Protein AF-A0A7J3M948-F1 (afdb_monomer_lite)

Sequence (133 aa):
MPLEKVRELADLALKRFKLGGYVILESSPNNYHVVFDRPFRYWSKTARVMAWIAIISGNPNVQKWVCMQLIKEASTLRVSPKPTNPEGYKPTPKIVYQYGGRNLGIKAYLEARMETLKLLKELEIYEEQTTQT

pLDDT: mean 90.62, std 7.67, range [50.41, 98.12]

Structure (mmCIF, N/CA/C/O backbone):
data_AF-A0A7J3M948-F1
#
_entry.id   AF-A0A7J3M948-F1
#
loop_
_atom_site.group_PDB
_atom_site.id
_atom_site.type_symbol
_atom_site.label_atom_id
_atom_site.label_alt_id
_atom_site.label_comp_id
_atom_site.label_asym_id
_atom_site.label_entity_id
_atom_site.label_seq_id
_atom_site.pdbx_PDB_ins_code
_atom_site.Cartn_x
_atom_site.Cartn_y
_atom_site.Cartn_z
_atom_site.occupancy
_atom_site.B_iso_or_equiv
_atom_site.auth_seq_id
_atom_site.auth_comp_id
_atom_site.auth_asym_id
_atom_site.auth_atom_id
_atom_site.pdbx_PDB_model_num
ATOM 1 N N . MET A 1 1 ? -0.667 -14.178 0.952 1.00 91.75 1 MET A N 1
ATOM 2 C CA . MET A 1 1 ? -2.016 -14.138 1.569 1.00 91.75 1 MET A CA 1
ATOM 3 C C . MET A 1 1 ? -3.009 -13.972 0.430 1.00 91.75 1 MET A C 1
ATOM 5 O O . MET A 1 1 ? -2.677 -13.165 -0.425 1.00 91.75 1 MET A O 1
ATOM 9 N N . PRO A 1 2 ? -4.137 -14.704 0.375 1.00 95.62 2 PRO A N 1
ATOM 10 C CA . PRO A 1 2 ? -5.120 -14.576 -0.710 1.00 95.62 2 PRO A CA 1
ATOM 11 C C . PRO A 1 2 ? -5.708 -13.164 -0.825 1.00 95.62 2 PRO A C 1
ATOM 13 O O . PRO A 1 2 ? -5.799 -12.457 0.185 1.00 95.62 2 PRO A O 1
ATOM 16 N N . LEU A 1 3 ? -6.124 -12.764 -2.031 1.00 96.50 3 LEU A N 1
ATOM 17 C CA . LEU A 1 3 ? -6.670 -11.430 -2.306 1.00 96.50 3 LEU A CA 1
ATOM 18 C C . LEU A 1 3 ? -7.910 -11.128 -1.454 1.00 96.50 3 LEU A C 1
ATOM 20 O O . LEU A 1 3 ? -8.051 -10.019 -0.945 1.00 96.50 3 LEU A O 1
ATOM 24 N N . GLU A 1 4 ? -8.776 -12.116 -1.242 1.00 97.19 4 GLU A N 1
ATOM 25 C CA . GLU A 1 4 ? -9.987 -12.012 -0.421 1.00 97.19 4 GLU A CA 1
ATOM 26 C C . GLU A 1 4 ? -9.636 -11.562 0.995 1.00 97.19 4 GLU A C 1
ATOM 28 O O . GLU A 1 4 ? -10.229 -10.624 1.526 1.00 97.19 4 GLU A O 1
ATOM 33 N N . LYS A 1 5 ? -8.584 -12.149 1.573 1.00 97.19 5 LYS A N 1
ATOM 34 C CA . LYS A 1 5 ? -8.137 -11.790 2.917 1.00 97.19 5 LYS A CA 1
ATOM 35 C C . LYS A 1 5 ? -7.550 -10.381 2.973 1.00 97.19 5 LYS A C 1
ATOM 37 O O . LYS A 1 5 ? -7.734 -9.674 3.962 1.00 97.19 5 LYS A O 1
ATOM 42 N N . VAL A 1 6 ? -6.871 -9.947 1.911 1.00 97.38 6 VAL A N 1
ATOM 43 C CA . VAL A 1 6 ? -6.379 -8.565 1.803 1.00 97.38 6 VAL A CA 1
ATOM 44 C C . VAL A 1 6 ? -7.542 -7.577 1.712 1.00 97.38 6 VAL A C 1
ATOM 46 O O . VAL A 1 6 ? -7.497 -6.540 2.372 1.00 97.38 6 VAL A O 1
ATOM 49 N N . ARG A 1 7 ? -8.599 -7.907 0.958 1.00 98.12 7 ARG A N 1
ATOM 50 C CA . ARG A 1 7 ? -9.824 -7.095 0.870 1.00 98.12 7 ARG A CA 1
ATOM 51 C C . ARG A 1 7 ? -10.514 -6.973 2.224 1.00 98.12 7 ARG A C 1
ATOM 53 O O . ARG A 1 7 ? -10.795 -5.857 2.643 1.00 98.12 7 ARG A O 1
ATOM 60 N N . GLU A 1 8 ? -10.685 -8.078 2.951 1.00 98.06 8 GLU A N 1
ATOM 61 C CA . GLU A 1 8 ? -11.242 -8.055 4.311 1.00 98.06 8 GLU A CA 1
ATOM 62 C C . GLU A 1 8 ? -10.458 -7.111 5.234 1.00 98.06 8 GLU A C 1
ATOM 64 O O . GLU A 1 8 ? -11.040 -6.270 5.920 1.00 98.06 8 GLU A O 1
ATOM 69 N N . LEU A 1 9 ? -9.124 -7.211 5.237 1.00 97.88 9 LEU A N 1
ATOM 70 C CA . LEU A 1 9 ? -8.270 -6.343 6.052 1.00 97.88 9 LEU A CA 1
ATOM 71 C C . LEU A 1 9 ? -8.384 -4.871 5.632 1.00 97.88 9 LEU A C 1
ATOM 73 O O . LEU A 1 9 ? -8.437 -3.988 6.493 1.00 97.88 9 LEU A O 1
ATOM 77 N N . ALA A 1 10 ? -8.441 -4.603 4.327 1.00 97.69 10 ALA A N 1
ATOM 78 C CA . ALA A 1 10 ? -8.606 -3.259 3.793 1.00 97.69 10 ALA A CA 1
ATOM 79 C C . ALA A 1 10 ? -9.976 -2.663 4.156 1.00 97.69 10 ALA A C 1
ATOM 81 O O . ALA A 1 10 ? -10.037 -1.505 4.567 1.00 97.69 10 ALA A O 1
ATOM 82 N N . ASP A 1 11 ? -11.051 -3.451 4.101 1.00 98.12 11 ASP A N 1
ATOM 83 C CA . ASP A 1 11 ? -12.396 -3.037 4.509 1.00 98.12 11 ASP A CA 1
ATOM 84 C C . ASP A 1 11 ? -12.465 -2.721 6.003 1.00 98.12 11 ASP A C 1
ATOM 86 O O . ASP A 1 11 ? -13.037 -1.702 6.409 1.00 98.12 11 ASP A O 1
ATOM 90 N N . LEU A 1 12 ? -11.853 -3.563 6.837 1.00 98.12 12 LEU A N 1
ATOM 91 C CA . LEU A 1 12 ? -11.785 -3.326 8.274 1.00 98.12 12 LEU A CA 1
ATOM 92 C C . LEU A 1 12 ? -11.008 -2.040 8.590 1.00 98.12 12 LEU A C 1
ATOM 94 O O . LEU A 1 12 ? -11.484 -1.210 9.370 1.00 98.12 12 LEU A O 1
ATOM 98 N N . ALA A 1 13 ? -9.853 -1.831 7.951 1.00 97.69 13 ALA A N 1
ATOM 99 C CA . ALA A 1 13 ? -9.071 -0.607 8.104 1.00 97.69 13 ALA A CA 1
ATOM 100 C C . ALA A 1 13 ? -9.844 0.627 7.604 1.00 97.69 13 ALA A C 1
ATOM 102 O O . ALA A 1 13 ? -9.886 1.654 8.289 1.00 97.69 13 ALA A O 1
ATOM 103 N N . LEU A 1 14 ? -10.513 0.519 6.452 1.00 97.06 14 LEU A N 1
ATOM 104 C CA . LEU A 1 14 ? -11.328 1.587 5.879 1.00 97.06 14 LEU A CA 1
ATOM 105 C C . LEU A 1 14 ? -12.410 2.041 6.852 1.00 97.06 14 LEU A C 1
ATOM 107 O O . LEU A 1 14 ? -12.531 3.244 7.100 1.00 97.06 14 LEU A O 1
ATOM 111 N N . LYS A 1 15 ? -13.147 1.095 7.444 1.00 97.06 15 LYS A N 1
ATOM 112 C CA . LYS A 1 15 ? -14.189 1.384 8.438 1.00 97.06 15 LYS A CA 1
ATOM 113 C C . LYS A 1 15 ? -13.586 1.984 9.709 1.00 97.06 15 LYS A C 1
ATOM 115 O O . LYS A 1 15 ? -14.040 3.027 10.177 1.00 97.06 15 LYS A O 1
ATOM 120 N N . ARG A 1 16 ? -12.523 1.373 10.243 1.00 97.75 16 ARG A N 1
ATOM 121 C CA . ARG A 1 16 ? -11.903 1.760 11.521 1.00 97.75 16 ARG A CA 1
ATOM 122 C C . ARG A 1 16 ? -11.278 3.155 11.502 1.00 97.75 16 ARG A C 1
ATOM 124 O O . ARG A 1 16 ? -11.331 3.855 12.518 1.00 97.75 16 ARG A O 1
ATOM 131 N N . PHE A 1 17 ? -10.665 3.536 10.383 1.00 96.56 17 PHE A N 1
ATOM 132 C CA . PHE A 1 17 ? -9.889 4.773 10.249 1.00 96.56 17 PHE A CA 1
ATOM 133 C C . PHE A 1 17 ? -10.533 5.809 9.317 1.00 96.56 17 PHE A C 1
ATOM 135 O O . PHE A 1 17 ? -9.985 6.903 9.151 1.00 96.56 17 PHE A O 1
ATOM 142 N N . LYS A 1 18 ? -11.716 5.507 8.759 1.00 95.56 18 LYS A N 1
ATOM 143 C CA . LYS A 1 18 ? -12.462 6.366 7.825 1.00 95.56 18 LYS A CA 1
ATOM 144 C C . LYS A 1 18 ? -11.578 6.775 6.641 1.00 95.56 18 LYS A C 1
ATOM 146 O O . LYS A 1 18 ? -11.239 7.949 6.501 1.00 95.56 18 LYS A O 1
ATOM 151 N N . LEU A 1 19 ? -11.140 5.790 5.853 1.00 95.44 19 LEU A N 1
ATOM 152 C CA . LEU A 1 19 ? -10.108 5.962 4.813 1.00 95.44 19 LEU A CA 1
ATOM 153 C C . LEU A 1 19 ? -10.651 6.333 3.421 1.00 95.44 19 LEU A C 1
ATOM 155 O O . LEU A 1 19 ? -9.864 6.552 2.506 1.00 95.44 19 LEU A O 1
ATOM 159 N N . GLY A 1 20 ? -11.976 6.435 3.270 1.00 95.50 20 GLY A N 1
ATOM 160 C CA . GLY A 1 20 ? -12.663 6.886 2.050 1.00 95.50 20 GLY A CA 1
ATOM 161 C C . GLY A 1 20 ? -12.770 5.820 0.956 1.00 95.50 20 GLY A C 1
ATOM 162 O O . GLY A 1 20 ? -13.865 5.516 0.491 1.00 95.50 20 GLY A O 1
ATOM 163 N N . GLY A 1 21 ? -11.645 5.220 0.586 1.00 97.12 21 GLY A N 1
ATOM 164 C CA . GLY A 1 21 ? -11.543 4.186 -0.439 1.00 97.12 21 GLY A CA 1
ATOM 165 C C . GLY A 1 21 ? -10.165 3.540 -0.427 1.00 97.12 21 GLY A C 1
ATOM 166 O O . GLY A 1 21 ? -9.287 3.963 0.332 1.00 97.12 21 GLY A O 1
ATOM 167 N N . TYR A 1 22 ? -9.975 2.504 -1.237 1.00 97.62 22 TYR A N 1
ATOM 168 C CA . TYR A 1 22 ? -8.673 1.888 -1.455 1.00 97.62 22 TYR A CA 1
ATOM 169 C C . TYR A 1 22 ? -8.548 1.240 -2.834 1.00 97.62 22 TYR A C 1
ATOM 171 O O . TYR A 1 22 ? -9.528 0.801 -3.437 1.00 97.62 22 TYR A O 1
ATOM 179 N N . VAL A 1 23 ? -7.306 1.133 -3.301 1.00 97.00 23 VAL A N 1
ATOM 180 C CA . VAL A 1 23 ? -6.902 0.261 -4.411 1.00 97.00 23 VAL A CA 1
ATOM 181 C C . VAL A 1 23 ? -5.955 -0.813 -3.896 1.00 97.00 23 VAL A C 1
ATOM 183 O O . VAL A 1 23 ? -5.131 -0.560 -3.014 1.00 97.00 23 VAL A O 1
ATOM 186 N N . ILE A 1 24 ? -6.064 -2.011 -4.463 1.00 96.88 24 ILE A N 1
ATOM 187 C CA . ILE A 1 24 ? -5.138 -3.114 -4.224 1.00 96.88 24 ILE A CA 1
ATOM 188 C C . ILE A 1 24 ? -4.331 -3.333 -5.495 1.00 96.88 24 ILE A C 1
ATOM 190 O O . ILE A 1 24 ? -4.897 -3.559 -6.567 1.00 96.88 24 ILE A O 1
ATOM 194 N N . LEU A 1 25 ? -3.008 -3.290 -5.361 1.00 95.12 25 LEU A N 1
ATOM 195 C CA . LEU A 1 25 ? -2.078 -3.590 -6.436 1.00 95.12 25 LEU A CA 1
ATOM 196 C C . LEU A 1 25 ? -1.378 -4.915 -6.174 1.00 95.12 25 LEU A C 1
ATOM 198 O O . LEU A 1 25 ? -0.707 -5.067 -5.157 1.00 95.12 25 LEU A O 1
ATOM 202 N N . GLU A 1 26 ? -1.475 -5.852 -7.103 1.00 93.94 26 GLU A N 1
ATOM 203 C CA . GLU A 1 26 ? -0.693 -7.080 -7.063 1.00 93.94 26 GLU A CA 1
ATOM 204 C C . GLU A 1 26 ? 0.705 -6.819 -7.618 1.00 93.94 26 GLU A C 1
ATOM 206 O O . GLU A 1 26 ? 0.866 -6.400 -8.765 1.00 93.94 26 GLU A O 1
ATOM 211 N N . SER A 1 27 ? 1.727 -7.044 -6.790 1.00 89.06 27 SER A N 1
ATOM 212 C CA . SER A 1 27 ? 3.129 -6.888 -7.179 1.00 89.06 27 SER A CA 1
ATOM 213 C C . SER A 1 27 ? 3.767 -8.212 -7.598 1.00 89.06 27 SER A C 1
ATOM 215 O O . SER A 1 27 ? 4.634 -8.235 -8.460 1.00 89.06 27 SER A O 1
ATOM 217 N N . SER A 1 28 ? 3.365 -9.330 -7.025 1.00 87.38 28 SER A N 1
ATOM 218 C CA . SER A 1 28 ? 3.717 -10.674 -7.492 1.00 87.38 28 SER A CA 1
ATOM 219 C C . SER A 1 28 ? 2.645 -11.636 -6.990 1.00 87.38 28 SER A C 1
ATOM 221 O O . SER A 1 28 ? 1.880 -11.223 -6.115 1.00 87.38 28 SER A O 1
ATOM 223 N N . PRO A 1 29 ? 2.582 -12.894 -7.466 1.00 89.38 29 PRO A N 1
ATOM 224 C CA . PRO A 1 29 ? 1.561 -13.830 -7.005 1.00 89.38 29 PRO A CA 1
ATOM 225 C C . PRO A 1 29 ? 1.452 -13.827 -5.475 1.00 89.38 29 PRO A C 1
ATOM 227 O O . PRO A 1 29 ? 2.460 -13.980 -4.778 1.00 89.38 29 PRO A O 1
ATOM 230 N N . ASN A 1 30 ? 0.249 -13.575 -4.954 1.00 89.88 30 ASN A N 1
ATOM 231 C CA . ASN A 1 30 ? -0.060 -13.498 -3.519 1.00 89.88 30 ASN A CA 1
ATOM 232 C C . ASN A 1 30 ? 0.637 -12.374 -2.714 1.00 89.88 30 ASN A C 1
ATOM 234 O O . ASN A 1 30 ? 0.727 -12.469 -1.481 1.00 89.88 30 ASN A O 1
ATOM 238 N N . ASN A 1 31 ? 1.138 -11.329 -3.382 1.00 90.62 31 ASN A N 1
ATOM 239 C CA . ASN A 1 31 ? 1.783 -10.164 -2.772 1.00 90.62 31 ASN A CA 1
ATOM 240 C C . ASN A 1 31 ? 1.107 -8.874 -3.234 1.00 90.62 31 ASN A C 1
ATOM 242 O O . ASN A 1 31 ? 1.135 -8.530 -4.417 1.00 90.62 31 ASN A O 1
ATOM 246 N N . TYR A 1 32 ? 0.569 -8.123 -2.277 1.00 93.56 32 TYR A N 1
ATOM 247 C CA . TYR A 1 32 ? -0.291 -6.982 -2.557 1.00 93.56 32 TYR A CA 1
ATOM 248 C C . TYR A 1 32 ? 0.193 -5.719 -1.849 1.00 93.56 32 TYR A C 1
ATOM 250 O O . TYR A 1 32 ? 0.670 -5.767 -0.716 1.00 93.56 32 TYR A O 1
ATOM 258 N N . HIS A 1 33 ? 0.027 -4.584 -2.515 1.00 92.81 33 HIS A N 1
ATOM 259 C CA . HIS A 1 33 ? 0.073 -3.260 -1.914 1.00 92.81 33 HIS A CA 1
ATOM 260 C C . HIS A 1 33 ? -1.347 -2.725 -1.794 1.00 92.81 33 HIS A C 1
ATOM 262 O O . HIS A 1 33 ? -2.160 -2.929 -2.693 1.00 92.81 33 HIS A O 1
ATOM 268 N N . VAL A 1 34 ? -1.632 -2.010 -0.711 1.00 94.62 34 VAL A N 1
ATOM 269 C CA . VAL A 1 34 ? -2.912 -1.325 -0.526 1.00 94.62 34 VAL A CA 1
ATOM 270 C C . VAL A 1 34 ? -2.634 0.162 -0.396 1.00 94.62 34 VAL A C 1
ATOM 272 O O . VAL A 1 34 ? -1.806 0.567 0.420 1.00 94.62 34 VAL A O 1
ATOM 275 N N . VAL A 1 35 ? -3.320 0.965 -1.203 1.00 94.75 35 VAL A N 1
ATOM 276 C CA . VAL A 1 35 ? -3.256 2.428 -1.142 1.00 94.75 35 VAL A CA 1
ATOM 277 C C . VAL A 1 35 ? -4.640 2.937 -0.791 1.00 94.75 35 VAL A C 1
ATOM 279 O O . VAL A 1 35 ? -5.604 2.628 -1.487 1.00 94.75 35 VAL A O 1
ATOM 282 N N . PHE A 1 36 ? -4.736 3.694 0.296 1.00 96.12 36 PHE A N 1
ATOM 283 C CA . PHE A 1 36 ? -5.986 4.275 0.774 1.00 96.12 36 PHE A CA 1
ATOM 284 C C . PHE A 1 36 ? -6.167 5.704 0.257 1.00 96.12 36 PHE A C 1
ATOM 286 O O . PHE A 1 36 ? -5.193 6.439 0.108 1.00 96.12 36 PHE A O 1
ATOM 293 N N . ASP A 1 37 ? -7.416 6.111 0.016 1.00 96.12 37 ASP A N 1
ATOM 294 C CA . ASP A 1 37 ? -7.713 7.425 -0.565 1.00 96.12 37 ASP A CA 1
ATOM 295 C C . ASP A 1 37 ? -7.442 8.561 0.415 1.00 96.12 37 ASP A C 1
ATOM 297 O O . ASP A 1 37 ? -7.004 9.632 0.020 1.00 96.12 37 ASP A O 1
ATOM 301 N N . ARG A 1 38 ? -7.652 8.352 1.716 1.00 95.12 38 ARG A N 1
ATOM 302 C CA . ARG A 1 38 ? -7.405 9.400 2.706 1.00 95.12 38 ARG A CA 1
ATOM 303 C C . ARG A 1 38 ? -5.902 9.669 2.883 1.00 95.12 38 ARG A C 1
ATOM 305 O O . ARG A 1 38 ? -5.214 8.820 3.452 1.00 95.12 38 ARG A O 1
ATOM 312 N N . PRO A 1 39 ? -5.400 10.869 2.532 1.00 91.56 39 PRO A N 1
ATOM 313 C CA . PRO A 1 39 ? -4.025 11.234 2.820 1.00 91.56 39 PRO A CA 1
ATOM 314 C C . PRO A 1 39 ? -3.851 11.508 4.317 1.00 91.56 39 PRO A C 1
ATOM 316 O O . PRO A 1 39 ? -4.755 12.001 5.005 1.00 91.56 39 PRO A O 1
ATOM 319 N N . PHE A 1 40 ? -2.654 11.229 4.824 1.00 91.69 40 PHE A N 1
ATOM 320 C CA . PHE A 1 40 ? -2.279 11.548 6.194 1.00 91.69 40 PHE A CA 1
ATOM 321 C C . PHE A 1 40 ? -1.238 12.656 6.221 1.00 91.69 40 PHE A C 1
ATOM 323 O O . PHE A 1 40 ? -0.179 12.540 5.620 1.00 91.69 40 PHE A O 1
ATOM 330 N N . ARG A 1 41 ? -1.521 13.707 6.996 1.00 90.12 41 ARG A N 1
ATOM 331 C CA . ARG A 1 41 ? -0.576 14.808 7.236 1.00 90.12 41 ARG A CA 1
ATOM 332 C C . ARG A 1 41 ? 0.685 14.365 7.987 1.00 90.12 41 ARG A C 1
ATOM 334 O O . ARG A 1 41 ? 1.727 14.980 7.831 1.00 90.12 41 ARG A O 1
ATOM 341 N N . TYR A 1 42 ? 0.572 13.342 8.832 1.00 93.06 42 TYR A N 1
ATOM 342 C CA . TYR A 1 42 ? 1.650 12.900 9.713 1.00 93.06 42 TYR A CA 1
ATOM 343 C C . TYR A 1 42 ? 1.928 11.417 9.515 1.00 93.06 42 TYR A C 1
ATOM 345 O O . TYR A 1 42 ? 0.995 10.608 9.558 1.00 93.06 42 TYR A O 1
ATOM 353 N N . TRP A 1 43 ? 3.212 11.069 9.404 1.00 93.19 43 TRP A N 1
ATOM 354 C CA . TRP A 1 43 ? 3.679 9.687 9.302 1.00 93.19 43 TRP A CA 1
ATOM 355 C C . TRP A 1 43 ? 3.146 8.799 10.431 1.00 93.19 43 TRP A C 1
ATOM 357 O O . TRP A 1 43 ? 2.704 7.681 10.187 1.00 93.19 43 TRP A O 1
ATOM 367 N N . SER A 1 44 ? 3.067 9.325 11.656 1.00 94.56 44 SER A N 1
ATOM 368 C CA . SER A 1 44 ? 2.546 8.601 12.823 1.00 94.56 44 SER A CA 1
ATOM 369 C C . SER A 1 44 ? 1.126 8.050 12.632 1.00 94.56 44 SER A C 1
ATOM 371 O O . SER A 1 44 ? 0.785 7.005 13.191 1.00 94.56 44 SER A O 1
ATOM 373 N N . LYS A 1 45 ? 0.284 8.704 11.817 1.00 94.81 45 LYS A N 1
ATOM 374 C CA . LYS A 1 45 ? -1.048 8.183 11.473 1.00 94.81 45 LYS A CA 1
ATOM 375 C C . LYS A 1 45 ? -0.957 7.024 10.484 1.00 94.81 45 LYS A C 1
ATOM 377 O O . LYS A 1 45 ? -1.631 6.020 10.697 1.00 94.81 45 LYS A O 1
ATOM 382 N N . THR A 1 46 ? -0.101 7.128 9.470 1.00 94.25 46 THR A N 1
ATOM 383 C CA . THR A 1 46 ? 0.187 6.030 8.536 1.00 94.25 46 THR A CA 1
ATOM 384 C C . THR A 1 46 ? 0.743 4.819 9.281 1.00 94.25 46 THR A C 1
ATOM 386 O O . THR A 1 46 ? 0.188 3.727 9.181 1.00 94.25 46 THR A O 1
ATOM 389 N N . ALA A 1 47 ? 1.754 5.033 10.127 1.00 95.12 47 ALA A N 1
ATOM 390 C CA . ALA A 1 47 ? 2.343 4.029 11.005 1.00 95.12 47 ALA A CA 1
ATOM 391 C C . ALA A 1 47 ? 1.290 3.309 11.858 1.00 95.12 47 ALA A C 1
ATOM 393 O O . ALA A 1 47 ? 1.277 2.082 11.916 1.00 95.12 47 ALA A O 1
ATOM 394 N N . ARG A 1 48 ? 0.355 4.055 12.463 1.00 96.62 48 ARG A N 1
ATOM 395 C CA . ARG A 1 48 ? -0.737 3.481 13.262 1.00 96.62 48 ARG A CA 1
ATOM 396 C C . ARG A 1 48 ? -1.642 2.559 12.445 1.00 96.62 48 ARG A C 1
ATOM 398 O O . ARG A 1 48 ? -2.006 1.496 12.938 1.00 96.62 48 ARG A O 1
ATOM 405 N N . VAL A 1 49 ? -2.008 2.950 11.224 1.00 96.50 49 VAL A N 1
ATOM 406 C CA . VAL A 1 49 ? -2.837 2.113 10.341 1.00 96.50 49 VAL A CA 1
ATOM 407 C C . VAL A 1 49 ? -2.081 0.845 9.945 1.00 96.50 49 VAL A C 1
ATOM 409 O O . VAL A 1 49 ? -2.623 -0.249 10.078 1.00 96.50 49 VAL A O 1
ATOM 412 N N . MET A 1 50 ? -0.821 0.975 9.523 1.00 95.50 50 MET A N 1
ATOM 413 C CA . MET A 1 50 ? 0.013 -0.165 9.128 1.00 95.50 50 MET A CA 1
ATOM 414 C C . MET A 1 50 ? 0.230 -1.145 10.285 1.00 95.50 50 MET A C 1
ATOM 416 O O . MET A 1 50 ? 0.037 -2.345 10.112 1.00 95.50 5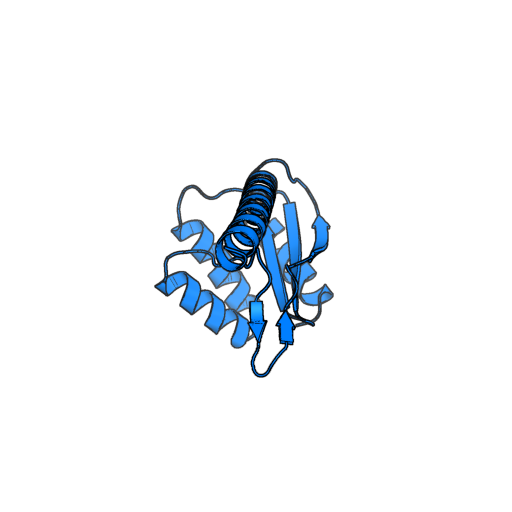0 MET A O 1
ATOM 420 N N . ALA A 1 51 ? 0.574 -0.642 11.474 1.00 96.00 51 ALA A N 1
ATOM 421 C CA . ALA A 1 51 ? 0.761 -1.460 12.669 1.00 96.00 51 ALA A CA 1
ATOM 422 C C . ALA A 1 51 ? -0.533 -2.185 13.061 1.00 96.00 51 ALA A C 1
ATOM 424 O O . ALA A 1 51 ? -0.511 -3.380 13.347 1.00 96.00 51 ALA A O 1
ATOM 425 N N . TRP A 1 52 ? -1.674 -1.492 13.006 1.00 97.81 52 TRP A N 1
ATOM 426 C CA . TRP A 1 52 ? -2.974 -2.100 13.277 1.00 97.81 52 TRP A CA 1
ATOM 427 C C . TRP A 1 52 ? -3.297 -3.230 12.287 1.00 97.81 52 TRP A C 1
ATOM 429 O O 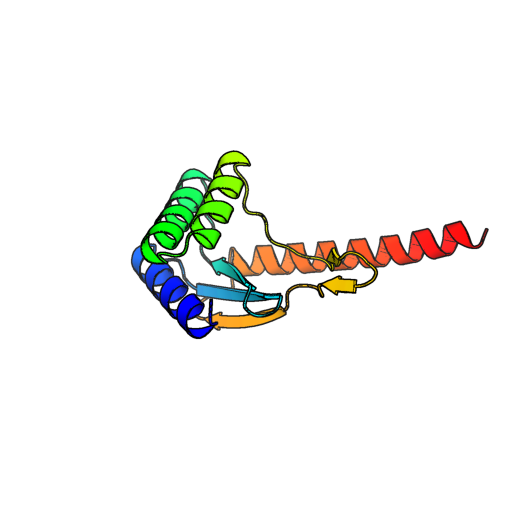. TRP A 1 52 ? -3.677 -4.320 12.713 1.00 97.81 52 TRP A O 1
ATOM 439 N N . ILE A 1 53 ? -3.075 -3.016 10.984 1.00 96.12 53 ILE A N 1
ATOM 440 C CA . ILE A 1 53 ? -3.251 -4.058 9.958 1.00 96.12 53 ILE A CA 1
ATOM 441 C C . ILE A 1 53 ? -2.304 -5.235 10.219 1.00 96.12 53 ILE A C 1
ATOM 443 O O . ILE A 1 53 ? -2.734 -6.384 10.152 1.00 96.12 53 ILE A O 1
ATOM 447 N N . ALA A 1 54 ? -1.037 -4.976 10.546 1.00 95.94 54 ALA A N 1
ATOM 448 C CA . ALA A 1 54 ? -0.052 -6.022 10.810 1.00 95.94 54 ALA A CA 1
ATOM 449 C C . ALA A 1 54 ? -0.445 -6.919 11.992 1.00 95.94 54 ALA A C 1
ATOM 451 O O . ALA A 1 54 ? -0.348 -8.142 11.878 1.00 95.94 54 ALA A O 1
ATOM 452 N N . ILE A 1 55 ? -0.945 -6.329 13.081 1.00 96.38 55 ILE A N 1
ATOM 453 C CA . ILE A 1 55 ? -1.438 -7.067 14.252 1.00 96.38 55 ILE A CA 1
ATOM 454 C C . ILE A 1 55 ? -2.632 -7.944 13.861 1.00 96.38 55 ILE A C 1
ATOM 456 O O . ILE A 1 55 ? -2.591 -9.157 14.048 1.00 96.38 55 ILE A O 1
ATOM 460 N N . ILE A 1 56 ? -3.667 -7.351 13.259 1.00 97.12 56 ILE A N 1
ATOM 461 C CA . ILE A 1 56 ? -4.911 -8.063 12.920 1.00 97.12 56 ILE A CA 1
ATOM 462 C C . ILE A 1 56 ? -4.699 -9.116 11.826 1.00 97.12 56 ILE A C 1
ATOM 464 O O . ILE A 1 56 ? -5.395 -10.127 11.794 1.00 97.12 56 ILE A O 1
ATOM 468 N N . SER A 1 57 ? -3.720 -8.920 10.940 1.00 96.06 57 SER A N 1
ATOM 469 C CA . SER A 1 57 ? -3.406 -9.889 9.888 1.00 96.06 57 SER A CA 1
ATOM 470 C C . SER A 1 57 ? -2.914 -11.236 10.424 1.00 96.06 57 SER A C 1
ATOM 472 O O . SER A 1 57 ? -2.961 -12.219 9.685 1.00 96.06 57 SER A O 1
ATOM 474 N N . GLY A 1 58 ? -2.376 -11.270 11.653 1.00 95.50 58 GLY A N 1
ATOM 475 C CA . GLY A 1 58 ? -1.721 -12.448 12.229 1.00 95.50 58 GLY A CA 1
ATOM 476 C C . GLY A 1 58 ? -0.546 -12.980 11.397 1.00 95.50 58 GLY A C 1
ATOM 477 O O . GLY A 1 58 ? -0.094 -14.098 11.621 1.00 95.50 58 GLY A O 1
ATOM 478 N N . ASN A 1 59 ? -0.064 -12.220 10.407 1.00 94.06 59 ASN A N 1
ATOM 479 C CA . ASN A 1 59 ? 0.906 -12.693 9.432 1.00 94.06 59 ASN A CA 1
ATOM 480 C C . ASN A 1 59 ? 2.301 -12.116 9.738 1.00 94.06 59 ASN A C 1
ATOM 482 O O . ASN A 1 59 ? 2.505 -10.906 9.579 1.00 94.06 59 ASN A O 1
ATOM 486 N N . PRO A 1 60 ? 3.291 -12.953 10.099 1.00 94.88 60 PRO A N 1
ATOM 487 C CA . PRO A 1 60 ? 4.623 -12.478 10.476 1.00 94.88 60 PRO A CA 1
ATOM 488 C C . PRO A 1 60 ? 5.354 -11.769 9.327 1.00 94.88 60 PRO A C 1
ATOM 490 O O . PRO A 1 60 ? 6.143 -10.855 9.565 1.00 94.88 60 PRO A O 1
ATOM 493 N N . ASN A 1 61 ? 5.061 -12.109 8.067 1.00 92.00 61 ASN A N 1
ATOM 494 C CA . ASN A 1 61 ? 5.643 -11.403 6.926 1.00 92.00 61 ASN A CA 1
ATOM 495 C C . ASN A 1 61 ? 5.097 -9.977 6.811 1.00 92.00 61 ASN A C 1
ATOM 497 O O . ASN A 1 61 ? 5.863 -9.057 6.533 1.00 92.00 61 ASN A O 1
ATOM 501 N N . VAL A 1 62 ? 3.799 -9.769 7.062 1.00 92.88 62 VAL A N 1
ATOM 502 C CA . VAL A 1 62 ? 3.208 -8.419 7.078 1.00 92.88 62 VAL A CA 1
ATOM 503 C C . VAL A 1 62 ? 3.835 -7.592 8.198 1.00 92.88 62 VAL A C 1
ATOM 505 O O . VAL A 1 62 ? 4.244 -6.459 7.958 1.00 92.88 62 VAL A O 1
ATOM 508 N N . GLN A 1 63 ? 3.995 -8.175 9.390 1.00 95.25 63 GLN A N 1
ATOM 509 C CA . GLN A 1 63 ? 4.658 -7.518 10.521 1.00 95.25 63 GLN A CA 1
ATOM 510 C C . GLN A 1 63 ? 6.094 -7.111 10.178 1.00 95.25 63 GLN A C 1
ATOM 512 O O . GLN A 1 63 ? 6.453 -5.949 10.353 1.00 95.25 63 GLN A O 1
ATOM 517 N N . LYS A 1 64 ? 6.887 -8.020 9.597 1.00 94.81 64 LYS A N 1
ATOM 518 C CA . LYS A 1 64 ? 8.257 -7.733 9.146 1.00 94.81 64 LYS A CA 1
ATOM 519 C C . LYS A 1 64 ? 8.313 -6.550 8.175 1.00 94.81 64 LYS A C 1
ATOM 521 O O . LYS A 1 64 ? 9.151 -5.662 8.336 1.00 94.81 64 LYS A O 1
ATOM 526 N N . TRP A 1 65 ? 7.428 -6.523 7.176 1.00 91.62 65 TRP A N 1
ATOM 527 C CA . TRP A 1 65 ? 7.372 -5.430 6.200 1.00 91.62 65 TRP A CA 1
ATOM 528 C C . TRP A 1 65 ? 6.976 -4.100 6.838 1.00 91.62 65 TRP A C 1
ATOM 530 O O . TRP A 1 65 ? 7.601 -3.082 6.541 1.00 91.62 65 TRP A O 1
ATOM 540 N N . VAL A 1 66 ? 5.993 -4.107 7.741 1.00 93.31 66 VAL A N 1
ATOM 541 C CA . VAL A 1 66 ? 5.592 -2.902 8.473 1.00 93.31 66 VAL A CA 1
ATOM 542 C C . VAL A 1 66 ? 6.731 -2.397 9.352 1.00 93.31 66 VAL A C 1
ATOM 544 O O . VAL A 1 66 ? 7.051 -1.218 9.271 1.00 93.31 66 VAL A O 1
ATOM 547 N N . CYS A 1 67 ? 7.418 -3.259 10.106 1.00 94.94 67 CYS A N 1
ATOM 548 C CA . CYS A 1 67 ? 8.586 -2.860 10.896 1.00 94.94 67 CYS A CA 1
ATOM 549 C C . CYS A 1 67 ? 9.663 -2.198 10.031 1.00 94.94 67 CYS A C 1
ATOM 551 O O . CYS A 1 67 ? 10.179 -1.145 10.393 1.00 94.94 67 CYS A O 1
ATOM 553 N N . MET A 1 68 ? 9.963 -2.761 8.857 1.00 95.31 68 MET A N 1
ATOM 554 C CA . MET A 1 68 ? 10.925 -2.153 7.938 1.00 95.31 68 MET A CA 1
ATOM 555 C C . MET A 1 68 ? 10.468 -0.763 7.462 1.00 95.31 68 MET A C 1
ATOM 557 O O . MET A 1 68 ? 11.286 0.148 7.381 1.00 95.31 68 MET A O 1
ATOM 561 N N . GLN A 1 69 ? 9.183 -0.579 7.153 1.00 94.50 69 GLN A N 1
ATOM 562 C CA . GLN A 1 69 ? 8.650 0.730 6.757 1.00 94.50 69 GLN A CA 1
ATOM 563 C C . GLN A 1 69 ? 8.672 1.738 7.909 1.00 94.50 69 GLN A C 1
ATOM 565 O O . GLN A 1 69 ? 8.955 2.907 7.676 1.00 94.50 69 GLN A O 1
ATOM 570 N N . LEU A 1 70 ? 8.4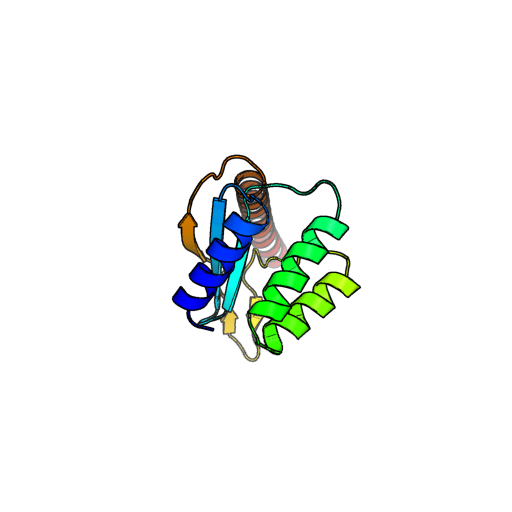34 1.291 9.146 1.00 93.94 70 LEU A N 1
ATOM 571 C CA . LEU A 1 70 ? 8.555 2.125 10.342 1.00 93.94 70 LEU A CA 1
ATOM 572 C C . LEU A 1 70 ? 9.999 2.575 10.576 1.00 93.94 70 LEU A C 1
ATOM 574 O O . LEU A 1 70 ? 10.210 3.758 10.800 1.00 93.94 70 LEU A O 1
ATOM 578 N N . ILE A 1 71 ? 10.975 1.669 10.452 1.00 94.00 71 ILE A N 1
ATOM 579 C CA . ILE A 1 71 ? 12.410 1.991 10.559 1.00 94.00 71 ILE A CA 1
ATOM 580 C C . ILE A 1 71 ? 12.826 3.011 9.495 1.00 94.00 71 ILE A C 1
ATOM 582 O O . ILE A 1 71 ? 13.617 3.904 9.766 1.00 94.00 71 ILE A O 1
ATOM 586 N N . LYS A 1 72 ? 12.298 2.874 8.275 1.00 92.75 72 LYS A N 1
ATOM 587 C CA . LYS A 1 72 ? 12.584 3.790 7.163 1.00 92.75 72 LYS A CA 1
ATOM 588 C C . LYS A 1 72 ? 11.778 5.087 7.208 1.00 92.75 72 LYS A C 1
ATOM 590 O O . LYS A 1 72 ? 11.977 5.929 6.342 1.00 92.75 72 LYS A O 1
ATOM 595 N N . GLU A 1 73 ? 10.829 5.193 8.135 1.00 93.38 73 GLU A N 1
ATOM 596 C CA . GLU A 1 73 ? 9.854 6.283 8.227 1.00 93.38 73 GLU A CA 1
ATOM 597 C C . GLU A 1 73 ? 9.147 6.611 6.898 1.00 93.38 73 GLU A C 1
ATOM 599 O O . GLU A 1 73 ? 8.754 7.747 6.634 1.00 93.38 73 GLU A O 1
ATOM 604 N N . ALA A 1 74 ? 8.974 5.598 6.044 1.00 89.75 74 ALA A N 1
ATOM 605 C CA . ALA A 1 74 ? 8.464 5.772 4.694 1.00 89.75 74 ALA A CA 1
ATOM 606 C C . ALA A 1 74 ? 7.686 4.546 4.206 1.00 89.75 74 ALA A C 1
ATOM 608 O O . ALA A 1 74 ? 8.071 3.390 4.420 1.00 89.75 74 ALA A O 1
ATOM 609 N N . SER A 1 75 ? 6.595 4.798 3.479 1.00 87.56 75 SER A N 1
ATOM 610 C CA . SER A 1 75 ? 5.875 3.757 2.749 1.00 87.56 75 SER A CA 1
ATOM 611 C C . SER A 1 75 ? 6.645 3.386 1.486 1.00 87.56 75 SER A C 1
ATOM 613 O O . SER A 1 75 ? 6.955 4.234 0.655 1.00 87.56 75 SER A O 1
ATOM 615 N N . THR A 1 76 ? 6.920 2.097 1.312 1.00 82.81 76 THR A N 1
ATOM 616 C CA . THR A 1 76 ? 7.602 1.571 0.126 1.00 82.81 76 THR A CA 1
ATOM 617 C C . THR A 1 76 ? 6.592 0.908 -0.805 1.00 82.81 76 THR A C 1
ATOM 619 O O . THR A 1 76 ? 6.151 -0.220 -0.581 1.00 82.81 76 THR A O 1
ATOM 622 N N . LEU A 1 77 ? 6.205 1.626 -1.859 1.00 83.75 77 LEU A N 1
ATOM 623 C CA . LEU A 1 77 ? 5.358 1.106 -2.930 1.00 83.75 77 LEU A CA 1
ATOM 624 C C . LEU A 1 77 ? 6.217 0.854 -4.160 1.00 83.75 77 LEU A C 1
ATOM 626 O O . LEU A 1 77 ? 6.961 1.727 -4.600 1.00 83.75 77 LEU A O 1
ATOM 630 N N . ARG A 1 78 ? 6.120 -0.350 -4.725 1.00 84.19 78 ARG A N 1
ATOM 631 C CA . ARG A 1 78 ? 6.812 -0.650 -5.974 1.00 84.19 78 ARG A CA 1
ATOM 632 C C . ARG A 1 78 ? 6.048 -0.023 -7.136 1.00 84.19 78 ARG A C 1
ATOM 634 O O . ARG A 1 78 ? 4.835 -0.185 -7.241 1.00 84.19 78 ARG A O 1
ATOM 641 N N . VAL A 1 79 ? 6.766 0.679 -8.002 1.00 82.44 79 VAL A N 1
ATOM 642 C CA . VAL A 1 79 ? 6.190 1.397 -9.151 1.00 82.44 79 VAL A CA 1
ATOM 643 C C . VAL A 1 79 ? 6.704 0.889 -10.492 1.00 82.44 79 VAL A C 1
ATOM 645 O O . VAL A 1 79 ? 6.035 1.106 -11.491 1.00 82.44 79 VAL A O 1
ATOM 648 N N . SER A 1 80 ? 7.824 0.167 -10.511 1.00 79.88 80 SER A N 1
ATOM 649 C CA . SER A 1 80 ? 8.508 -0.301 -11.718 1.00 79.88 80 SER A CA 1
ATOM 650 C C . SER A 1 80 ? 8.755 -1.818 -11.698 1.00 79.88 80 SER A C 1
ATOM 652 O O . SER A 1 80 ? 8.574 -2.478 -10.652 1.00 79.88 80 SER A O 1
ATOM 654 N N . PRO A 1 81 ? 9.160 -2.406 -12.840 1.00 82.31 81 PRO A N 1
ATOM 655 C CA . PRO A 1 81 ? 9.659 -3.769 -12.870 1.00 82.31 81 PRO A CA 1
ATOM 656 C C . PRO A 1 81 ? 10.841 -3.928 -11.913 1.00 82.31 81 PRO A C 1
ATOM 658 O O . PRO A 1 81 ? 11.588 -2.989 -11.651 1.00 82.31 81 PRO A O 1
ATOM 661 N N . LYS A 1 82 ? 10.994 -5.124 -11.347 1.00 83.25 82 LYS A N 1
ATOM 662 C CA . LYS A 1 82 ? 12.130 -5.442 -10.479 1.00 83.25 82 LYS A CA 1
ATOM 663 C C . LYS A 1 82 ? 12.896 -6.621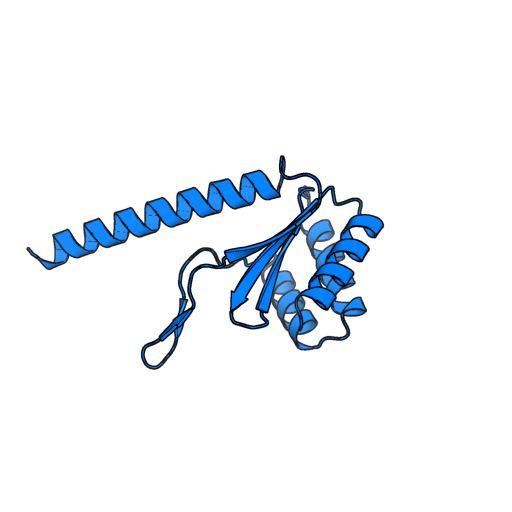 -11.077 1.00 83.25 82 LYS A C 1
ATOM 665 O O . LYS A 1 82 ? 12.274 -7.681 -11.203 1.00 83.25 82 LYS A O 1
ATOM 670 N N . PRO A 1 83 ? 14.199 -6.473 -11.369 1.00 82.94 83 PRO A N 1
ATOM 671 C CA . PRO A 1 83 ? 15.051 -7.596 -11.733 1.00 82.94 83 PRO A CA 1
ATOM 672 C C . PRO A 1 83 ? 15.034 -8.665 -10.637 1.00 82.94 83 PRO A C 1
ATOM 674 O O . PRO A 1 83 ? 15.032 -8.363 -9.436 1.00 82.94 83 PRO A O 1
ATOM 677 N N . THR A 1 84 ? 14.996 -9.924 -11.043 1.00 81.62 84 THR A N 1
ATOM 678 C CA . THR A 1 84 ? 15.109 -11.083 -10.162 1.00 81.62 84 THR A CA 1
ATOM 679 C C . THR A 1 84 ? 16.185 -12.013 -10.684 1.00 81.62 84 THR A C 1
ATOM 681 O O . THR A 1 84 ? 16.155 -12.382 -11.852 1.00 81.62 84 THR A O 1
ATOM 684 N N . ASN A 1 85 ? 17.088 -12.437 -9.807 1.00 78.44 85 ASN A N 1
ATOM 685 C CA . ASN A 1 85 ? 18.129 -13.397 -10.163 1.00 78.44 85 ASN A CA 1
ATOM 686 C C . ASN A 1 85 ? 17.505 -14.794 -10.390 1.00 78.44 85 ASN A C 1
ATOM 688 O O . ASN A 1 85 ? 16.616 -15.165 -9.615 1.00 78.44 85 ASN A O 1
ATOM 692 N N . PRO A 1 86 ? 17.962 -15.583 -11.384 1.00 73.31 86 PRO A N 1
ATOM 693 C CA . PRO A 1 86 ? 19.088 -15.300 -12.279 1.00 73.31 86 PRO A CA 1
ATOM 694 C C . PRO A 1 86 ? 18.751 -14.379 -13.470 1.00 73.31 86 PRO A C 1
ATOM 696 O O . PRO A 1 86 ? 19.539 -13.481 -13.723 1.00 73.31 86 PRO A O 1
ATOM 699 N N . GLU A 1 87 ? 17.597 -14.504 -14.138 1.00 66.19 87 GLU A N 1
ATOM 700 C CA . GLU A 1 87 ? 17.275 -13.717 -15.359 1.00 66.19 87 GLU A CA 1
ATOM 701 C C . GLU A 1 87 ? 15.764 -13.431 -15.508 1.00 66.19 87 GLU A C 1
ATOM 703 O O . GLU A 1 87 ? 15.173 -13.528 -16.579 1.00 66.19 87 GLU A O 1
ATOM 708 N N . GLY A 1 88 ? 15.081 -13.138 -14.401 1.00 75.19 88 GLY A N 1
ATOM 709 C CA . GLY A 1 88 ? 13.645 -12.847 -14.408 1.00 75.19 88 GLY A CA 1
ATOM 710 C C . GLY A 1 88 ? 13.332 -11.378 -14.142 1.00 75.19 88 GLY A C 1
ATOM 711 O O . GLY A 1 88 ? 14.130 -10.652 -13.552 1.00 75.19 88 GLY A O 1
ATOM 712 N N . TYR A 1 89 ? 12.111 -10.959 -14.467 1.00 81.12 89 TYR A N 1
ATOM 713 C CA . TYR A 1 89 ? 11.570 -9.674 -14.032 1.00 81.12 89 TYR A CA 1
ATOM 714 C C . TYR A 1 89 ? 10.242 -9.872 -13.316 1.00 81.12 89 TYR A C 1
ATOM 716 O O . TYR A 1 89 ? 9.337 -10.556 -13.794 1.00 81.12 89 TYR A O 1
ATOM 724 N N . LYS A 1 90 ? 10.082 -9.206 -12.171 1.00 82.31 90 LYS A N 1
ATOM 725 C CA . LYS A 1 90 ? 8.762 -9.010 -11.571 1.00 82.31 90 LYS A CA 1
ATOM 726 C C . LYS A 1 90 ? 8.099 -7.825 -12.261 1.00 82.31 90 LYS A C 1
ATOM 728 O O . LYS A 1 90 ? 8.628 -6.718 -12.123 1.00 82.31 90 LYS A O 1
ATOM 733 N N . PRO A 1 91 ? 6.938 -8.001 -12.913 1.00 82.56 91 PRO A N 1
ATOM 734 C CA . PRO A 1 91 ? 6.288 -6.928 -13.656 1.00 82.56 91 PRO A CA 1
ATOM 735 C C . PRO A 1 91 ? 5.893 -5.780 -12.731 1.00 82.56 91 PRO A C 1
ATOM 737 O O . PRO A 1 91 ? 5.807 -5.950 -11.510 1.00 82.56 91 PRO A O 1
ATOM 740 N N . THR A 1 92 ? 5.633 -4.613 -13.307 1.00 85.75 92 THR A N 1
ATOM 741 C CA . THR A 1 92 ? 5.061 -3.482 -12.577 1.00 85.75 92 THR A CA 1
ATOM 742 C C . THR A 1 92 ? 3.758 -3.892 -11.883 1.00 85.75 92 THR A C 1
ATOM 744 O O . THR A 1 92 ? 2.943 -4.579 -12.507 1.00 85.75 92 THR A O 1
ATOM 747 N N . PRO A 1 93 ? 3.515 -3.470 -10.625 1.00 90.12 93 PRO A N 1
ATOM 748 C CA . PRO A 1 93 ? 2.286 -3.834 -9.935 1.00 90.12 93 PRO A CA 1
ATOM 749 C C . PRO A 1 93 ? 1.026 -3.407 -10.692 1.00 90.12 93 PRO A C 1
ATOM 751 O O . PRO A 1 93 ? 0.952 -2.283 -11.207 1.00 90.12 93 PRO A O 1
ATOM 754 N N . LYS A 1 94 ? 0.041 -4.307 -10.746 1.00 92.50 94 LYS A N 1
ATOM 755 C CA . LYS A 1 94 ? -1.237 -4.119 -11.449 1.00 92.50 94 LYS A CA 1
ATOM 756 C C . LYS A 1 94 ? -2.355 -3.909 -10.442 1.00 92.50 94 LYS A C 1
ATOM 758 O O . LYS A 1 94 ? -2.391 -4.599 -9.430 1.00 92.50 94 LYS A O 1
ATOM 763 N N . ILE A 1 95 ? -3.273 -2.987 -10.715 1.00 94.50 95 ILE A N 1
ATOM 764 C CA . ILE A 1 95 ? -4.478 -2.837 -9.893 1.00 94.50 95 ILE A CA 1
ATOM 765 C C . ILE A 1 95 ? -5.352 -4.072 -10.124 1.00 94.50 95 ILE A C 1
ATOM 767 O O . ILE A 1 95 ? -5.750 -4.334 -11.255 1.00 94.50 95 ILE A O 1
ATOM 771 N N . VAL A 1 96 ? -5.626 -4.822 -9.060 1.00 96.88 96 VAL A N 1
ATOM 772 C CA . VAL A 1 96 ? -6.467 -6.033 -9.094 1.00 96.88 96 VAL A CA 1
ATOM 773 C C . VAL A 1 96 ? -7.817 -5.826 -8.417 1.00 96.88 96 VAL A C 1
ATOM 775 O O . VAL A 1 96 ? -8.738 -6.608 -8.621 1.00 96.88 96 VAL A O 1
ATOM 778 N N . TYR A 1 97 ? -7.953 -4.772 -7.610 1.00 97.25 97 TYR A N 1
ATOM 779 C CA . TYR A 1 97 ? -9.208 -4.424 -6.956 1.00 97.25 97 TYR A CA 1
ATOM 780 C C . TYR A 1 97 ? -9.255 -2.938 -6.597 1.00 97.25 97 TYR A C 1
ATOM 782 O O . TYR A 1 97 ? -8.226 -2.329 -6.293 1.00 97.25 97 TYR A O 1
ATOM 790 N N . GLN A 1 98 ? -10.459 -2.370 -6.586 1.00 96.75 98 GLN A N 1
ATOM 791 C CA . GLN A 1 98 ? -10.717 -0.993 -6.179 1.00 96.75 98 GLN A CA 1
ATOM 792 C C . GLN A 1 98 ? -12.064 -0.892 -5.459 1.00 96.75 98 GLN A C 1
ATOM 794 O O . GLN A 1 98 ? -13.033 -1.535 -5.857 1.00 96.75 98 GLN A O 1
ATOM 799 N N . TYR A 1 99 ? -12.130 -0.043 -4.433 1.00 97.25 99 TYR A N 1
ATOM 800 C CA . TYR A 1 99 ? -13.356 0.253 -3.699 1.00 97.25 99 TYR A CA 1
ATOM 801 C C . TYR A 1 99 ? -13.390 1.700 -3.186 1.00 97.25 99 TYR A C 1
ATOM 803 O O . TYR A 1 99 ? -12.405 2.192 -2.641 1.00 97.25 99 TYR A O 1
ATOM 811 N N . GLY A 1 100 ? -14.547 2.361 -3.293 1.00 93.94 100 GLY A N 1
ATOM 812 C CA . GLY A 1 100 ? -14.780 3.697 -2.732 1.00 93.94 100 GLY A CA 1
ATOM 813 C C . GLY A 1 100 ? -14.146 4.850 -3.522 1.00 93.94 100 GLY A C 1
ATOM 814 O O . GLY A 1 100 ? -13.958 4.766 -4.736 1.00 93.94 100 GLY A O 1
ATOM 815 N N . GLY A 1 101 ? -13.873 5.957 -2.821 1.00 86.75 101 GLY A N 1
ATOM 816 C CA . GLY A 1 101 ? -13.302 7.178 -3.405 1.00 86.75 101 GLY A CA 1
ATOM 817 C C . GLY A 1 101 ? -11.885 6.982 -3.954 1.00 86.75 101 GLY A C 1
ATOM 818 O O . GLY A 1 101 ? -11.145 6.127 -3.472 1.00 86.75 101 GLY A O 1
ATOM 819 N N . ARG A 1 102 ? -11.520 7.778 -4.971 1.00 89.62 102 ARG A N 1
ATOM 820 C CA . ARG A 1 102 ? -10.190 7.758 -5.613 1.00 89.62 102 ARG A CA 1
ATOM 821 C C . ARG A 1 102 ? -9.561 9.136 -5.810 1.00 89.62 102 ARG A C 1
ATOM 823 O O . ARG A 1 102 ? -8.616 9.258 -6.579 1.00 89.62 102 ARG A O 1
ATOM 830 N N . ASN A 1 103 ? -10.146 10.184 -5.241 1.00 90.88 103 ASN A N 1
ATOM 831 C CA . ASN A 1 103 ? -9.899 11.556 -5.695 1.00 90.88 103 ASN A CA 1
ATOM 832 C C . ASN A 1 103 ? -8.787 12.265 -4.913 1.00 90.88 103 ASN A C 1
ATOM 834 O O . ASN A 1 103 ? -8.507 13.428 -5.195 1.00 90.88 103 ASN A O 1
ATOM 838 N N . LEU A 1 104 ? -8.171 11.592 -3.939 1.00 92.44 104 LEU A N 1
ATOM 839 C CA . LEU A 1 104 ? -7.178 12.172 -3.044 1.00 92.44 104 LEU A CA 1
ATOM 840 C C . LEU A 1 104 ? -5.859 11.386 -3.118 1.00 92.44 104 LEU A C 1
ATOM 842 O O . LEU A 1 104 ? -5.154 11.452 -4.121 1.00 92.44 104 LEU A O 1
ATOM 846 N N . GLY A 1 105 ? -5.505 10.644 -2.068 1.00 89.69 105 GLY A N 1
ATOM 847 C CA . GLY A 1 105 ? -4.243 9.916 -1.957 1.00 89.69 105 GLY A CA 1
ATOM 848 C C . GLY A 1 105 ? -4.065 8.853 -3.037 1.00 89.69 105 GLY A C 1
ATOM 849 O O . GLY A 1 105 ? -2.948 8.646 -3.506 1.00 89.69 105 GLY A O 1
ATOM 850 N N . ILE A 1 106 ? -5.158 8.231 -3.496 1.00 93.00 106 ILE A N 1
ATOM 851 C CA . ILE A 1 106 ? -5.094 7.279 -4.612 1.00 93.00 106 ILE A CA 1
ATOM 852 C C . ILE A 1 106 ? -4.771 8.010 -5.912 1.00 93.00 106 ILE A C 1
ATOM 854 O O . ILE A 1 106 ? -3.886 7.563 -6.635 1.00 93.00 106 ILE A O 1
ATOM 858 N N . LYS A 1 107 ? -5.434 9.139 -6.199 1.00 93.56 107 LYS A N 1
ATOM 859 C CA . LYS A 1 107 ? -5.137 9.958 -7.382 1.00 93.56 107 LYS A CA 1
ATOM 860 C C . LYS A 1 107 ? -3.669 10.382 -7.394 1.00 93.56 107 LYS A C 1
ATOM 862 O O . LYS A 1 107 ? -2.978 10.082 -8.361 1.00 93.56 107 LYS A O 1
ATOM 867 N N . ALA A 1 108 ? -3.189 10.959 -6.292 1.00 91.38 108 ALA A N 1
ATOM 868 C CA . ALA A 1 108 ? -1.800 11.394 -6.162 1.00 91.38 108 ALA A CA 1
ATOM 869 C C . ALA A 1 108 ? -0.805 10.239 -6.378 1.00 91.38 108 ALA A C 1
ATOM 871 O O . ALA A 1 108 ? 0.193 10.391 -7.076 1.00 91.38 108 ALA A O 1
ATOM 872 N N . TYR A 1 109 ? -1.095 9.056 -5.825 1.00 90.81 109 TYR A N 1
ATOM 873 C CA . TYR A 1 109 ? -0.277 7.865 -6.054 1.00 90.81 109 TYR A CA 1
ATOM 874 C C . TYR A 1 109 ? -0.261 7.437 -7.528 1.00 90.81 109 TYR A C 1
ATOM 876 O O . TYR A 1 109 ? 0.800 7.115 -8.063 1.00 90.81 109 TYR A O 1
ATOM 884 N N . LEU A 1 110 ? -1.423 7.405 -8.186 1.00 90.75 110 LEU A N 1
ATOM 885 C CA . LEU A 1 110 ? -1.523 6.991 -9.585 1.00 90.75 110 LEU A CA 1
ATOM 886 C C . LEU A 1 110 ? -0.833 7.987 -10.522 1.00 90.75 110 LEU A C 1
ATOM 888 O O . LEU A 1 110 ? -0.155 7.549 -11.447 1.00 90.75 110 LEU A O 1
ATOM 892 N N . GLU A 1 111 ? -0.953 9.288 -10.259 1.00 92.50 111 GLU A N 1
ATOM 893 C CA . GLU A 1 111 ? -0.251 10.349 -10.991 1.00 92.50 111 GLU A CA 1
ATOM 894 C C . GLU A 1 111 ? 1.267 10.198 -10.853 1.00 92.50 111 GLU A C 1
ATOM 896 O O . GLU A 1 111 ? 1.946 9.998 -11.859 1.00 92.50 111 GLU A O 1
ATOM 901 N N . ALA A 1 112 ? 1.784 10.124 -9.622 1.00 89.25 112 ALA A N 1
ATOM 902 C CA . ALA A 1 112 ? 3.213 9.913 -9.378 1.00 89.25 112 ALA A CA 1
ATOM 903 C C . ALA A 1 112 ? 3.734 8.609 -10.012 1.00 89.25 112 ALA A C 1
ATOM 905 O O . ALA A 1 112 ? 4.845 8.555 -10.546 1.00 89.25 112 ALA A O 1
ATOM 906 N N . ARG A 1 113 ? 2.927 7.538 -9.994 1.00 88.94 113 ARG A N 1
ATOM 907 C CA . ARG A 1 113 ? 3.259 6.268 -10.655 1.00 88.94 113 ARG A CA 1
ATOM 908 C C . ARG A 1 113 ? 3.347 6.433 -12.172 1.00 88.94 113 ARG A C 1
ATOM 910 O O . ARG A 1 113 ? 4.259 5.871 -12.771 1.00 88.94 113 ARG A O 1
ATOM 917 N N . MET A 1 114 ? 2.414 7.149 -12.799 1.00 90.00 114 MET A N 1
ATOM 918 C CA . MET A 1 114 ? 2.448 7.406 -14.244 1.00 90.00 114 MET A CA 1
ATOM 919 C C . MET A 1 114 ? 3.663 8.245 -14.634 1.00 90.00 114 MET A C 1
ATOM 921 O O . MET A 1 114 ? 4.359 7.884 -15.579 1.00 90.00 114 MET A O 1
ATOM 925 N N . GLU A 1 115 ? 3.948 9.308 -13.883 1.00 90.38 115 GLU A N 1
ATOM 926 C CA . GLU A 1 115 ? 5.122 10.159 -14.101 1.00 90.38 115 GLU A CA 1
ATOM 927 C C . GLU A 1 115 ? 6.419 9.359 -13.980 1.00 90.38 115 GLU A C 1
ATOM 929 O O . GLU A 1 115 ? 7.255 9.400 -14.878 1.00 90.38 115 GLU A O 1
ATOM 934 N N . THR A 1 116 ? 6.548 8.544 -12.929 1.00 88.38 116 THR A N 1
ATOM 935 C CA . THR A 1 116 ? 7.729 7.689 -12.738 1.00 88.38 116 THR A CA 1
ATOM 936 C C . THR A 1 116 ? 7.914 6.718 -13.904 1.00 88.38 116 THR A C 1
ATOM 938 O O . THR A 1 116 ? 9.021 6.553 -14.404 1.00 88.38 116 THR A O 1
ATOM 941 N N . LEU A 1 117 ? 6.836 6.075 -14.365 1.00 86.31 117 LEU A N 1
ATOM 942 C CA . LEU A 1 117 ? 6.903 5.147 -15.497 1.00 86.31 117 LEU A CA 1
ATOM 943 C C . LEU A 1 117 ? 7.261 5.848 -16.812 1.00 86.31 117 LEU A C 1
ATOM 945 O O . LEU A 1 117 ? 7.968 5.265 -17.630 1.00 86.31 117 LEU A O 1
ATOM 949 N N . LYS A 1 118 ? 6.792 7.083 -17.014 1.00 89.88 118 LYS A N 1
ATOM 950 C CA . LYS A 1 118 ? 7.150 7.894 -18.179 1.00 89.88 118 LYS A CA 1
ATOM 951 C C . LYS A 1 118 ? 8.646 8.218 -18.180 1.00 89.88 118 LYS A C 1
ATOM 953 O O . LYS A 1 118 ? 9.304 7.960 -19.180 1.00 89.88 118 LYS A O 1
ATOM 958 N N . LEU A 1 119 ? 9.174 8.697 -17.053 1.00 88.81 119 LEU A N 1
ATOM 959 C CA . LEU A 1 119 ? 10.596 9.020 -16.904 1.00 88.81 119 LEU A CA 1
ATOM 960 C C . LEU A 1 119 ? 11.490 7.797 -17.130 1.00 88.81 119 LEU A C 1
ATOM 962 O O . LEU A 1 119 ? 12.496 7.894 -17.820 1.00 88.81 119 LEU A O 1
ATOM 966 N N . LEU A 1 120 ? 11.109 6.634 -16.595 1.00 85.44 120 LEU A N 1
ATOM 967 C CA . LEU A 1 120 ? 11.862 5.394 -16.814 1.00 85.44 120 LEU A CA 1
ATOM 968 C C . LEU A 1 120 ? 11.940 5.023 -18.299 1.00 85.44 120 LEU A C 1
ATOM 970 O O . LEU A 1 120 ? 13.008 4.661 -18.775 1.00 85.44 120 LEU A O 1
ATOM 974 N N . LYS A 1 121 ? 10.838 5.176 -19.040 1.00 87.06 121 LYS A N 1
ATOM 975 C CA . LYS A 1 121 ? 10.817 4.921 -20.484 1.00 87.06 121 LYS A CA 1
ATOM 976 C C . LYS A 1 121 ? 11.703 5.902 -21.261 1.00 87.06 121 LYS A C 1
ATOM 978 O O . LYS A 1 121 ? 12.339 5.519 -22.235 1.00 87.06 121 LYS A O 1
ATOM 983 N N . GLU A 1 122 ? 11.719 7.172 -20.862 1.00 90.69 122 GLU A N 1
ATOM 984 C CA . GLU A 1 122 ? 12.578 8.190 -21.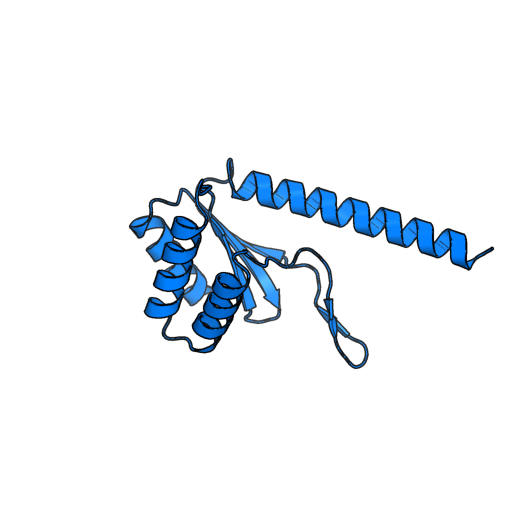481 1.00 90.69 122 GLU A CA 1
ATOM 985 C C . GLU A 1 122 ? 14.066 7.904 -21.233 1.00 90.69 122 GLU A C 1
ATOM 987 O O . GLU A 1 122 ? 14.875 8.067 -22.144 1.00 90.69 122 GLU A O 1
ATOM 992 N N . LEU A 1 123 ? 14.415 7.423 -20.035 1.00 87.56 123 LEU A N 1
ATOM 993 C CA . LEU A 1 123 ? 15.778 7.007 -19.698 1.00 87.56 123 LEU A CA 1
ATOM 994 C C . LEU A 1 123 ? 16.229 5.780 -20.499 1.00 87.56 123 LEU A C 1
ATOM 996 O O . LEU A 1 123 ? 17.341 5.794 -21.014 1.00 87.56 123 LEU A O 1
ATOM 1000 N N . GLU A 1 124 ? 15.368 4.770 -20.665 1.00 85.62 124 GLU A N 1
ATOM 1001 C CA . GLU A 1 124 ? 15.663 3.598 -21.509 1.00 85.62 124 GLU A CA 1
ATOM 1002 C C . GLU A 1 124 ? 15.998 4.020 -22.952 1.00 85.62 124 GLU A C 1
ATOM 1004 O O . GLU A 1 124 ? 17.014 3.604 -23.502 1.00 85.62 124 GLU A O 1
ATOM 1009 N N . ILE A 1 125 ? 15.200 4.923 -23.540 1.00 85.44 125 ILE A N 1
ATOM 1010 C CA . ILE A 1 125 ? 15.447 5.449 -24.896 1.00 85.44 125 ILE A CA 1
ATOM 1011 C C . ILE A 1 125 ? 16.785 6.200 -24.972 1.00 85.44 125 ILE A C 1
ATOM 1013 O O . ILE A 1 125 ? 17.512 6.074 -25.957 1.00 85.44 125 ILE A O 1
ATOM 1017 N N . TYR A 1 126 ? 17.108 7.001 -23.955 1.00 84.69 126 TYR A N 1
ATOM 1018 C CA . TYR A 1 126 ? 18.364 7.748 -23.909 1.00 84.69 126 TYR A CA 1
ATOM 1019 C C . TYR A 1 126 ? 19.581 6.814 -23.822 1.00 84.69 126 TYR A C 1
ATOM 1021 O O . TYR A 1 126 ? 20.542 6.984 -24.573 1.00 84.69 126 TYR A O 1
ATOM 1029 N N . GLU A 1 127 ? 19.529 5.799 -22.955 1.00 83.25 127 GLU A N 1
ATOM 1030 C CA . GLU A 1 127 ? 20.601 4.809 -22.804 1.00 83.25 127 GLU A CA 1
ATOM 1031 C C . GLU A 1 127 ? 20.837 4.029 -24.109 1.00 83.25 127 GLU A C 1
ATOM 1033 O O . GLU A 1 127 ? 21.985 3.896 -24.547 1.00 83.25 127 GLU A O 1
ATOM 1038 N N . GLU A 1 128 ? 19.769 3.600 -24.791 1.00 83.44 128 GLU A N 1
ATOM 1039 C CA . GLU A 1 128 ? 19.851 2.935 -26.100 1.00 83.44 128 GLU A CA 1
ATOM 1040 C C . GLU A 1 128 ? 20.548 3.804 -27.159 1.00 83.44 128 GLU A C 1
ATOM 1042 O O . GLU A 1 128 ? 21.363 3.293 -27.928 1.00 83.44 128 GLU A O 1
ATOM 1047 N N . GLN A 1 129 ? 20.285 5.115 -27.175 1.00 77.81 129 GLN A N 1
ATOM 1048 C CA . GLN A 1 129 ? 20.919 6.054 -28.108 1.00 77.81 129 GLN A CA 1
ATOM 1049 C C . GLN A 1 129 ? 22.410 6.255 -27.810 1.00 77.81 129 GLN A C 1
ATOM 1051 O O . GLN A 1 129 ? 23.216 6.279 -28.735 1.00 77.81 129 GLN A O 1
ATOM 1056 N N . THR A 1 130 ? 22.792 6.356 -26.534 1.00 74.69 130 THR A N 1
ATOM 1057 C CA . THR A 1 130 ? 24.200 6.549 -26.132 1.00 74.69 130 THR A CA 1
ATOM 1058 C C . THR A 1 130 ? 25.071 5.303 -26.266 1.00 74.69 130 THR A C 1
ATOM 1060 O O . THR A 1 130 ? 26.287 5.421 -26.357 1.00 74.69 130 THR A O 1
ATOM 1063 N N . THR A 1 131 ? 24.474 4.109 -26.288 1.00 71.25 131 THR A N 1
ATOM 1064 C CA . THR A 1 131 ? 25.213 2.840 -26.428 1.00 71.25 131 THR A CA 1
ATOM 1065 C C . THR A 1 131 ? 25.464 2.475 -27.903 1.00 71.25 131 THR A C 1
ATOM 1067 O O . THR A 1 131 ? 26.243 1.572 -28.196 1.00 71.25 131 THR A O 1
ATOM 1070 N N . GLN A 1 132 ? 24.806 3.167 -28.843 1.00 58.88 132 GLN A N 1
ATOM 1071 C CA . GLN A 1 132 ? 24.953 2.978 -30.295 1.00 58.88 132 GLN A CA 1
ATOM 1072 C C . GLN A 1 132 ? 25.949 3.957 -30.954 1.00 58.88 132 GLN A C 1
ATOM 1074 O O . GLN A 1 132 ? 26.185 3.853 -32.159 1.00 58.88 132 GLN A O 1
ATOM 1079 N N . THR A 1 133 ? 26.530 4.882 -30.185 1.0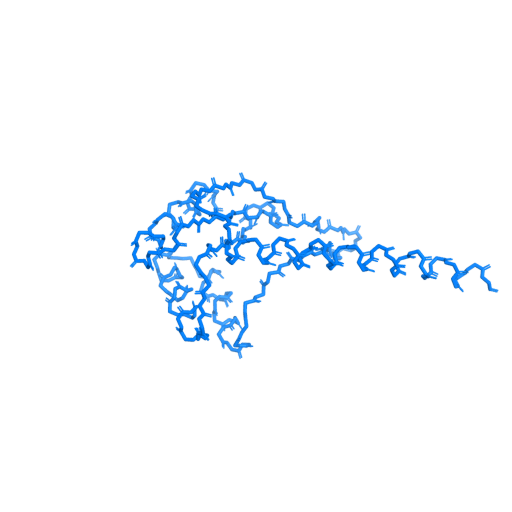0 50.41 133 THR A N 1
ATOM 1080 C CA . THR A 1 133 ? 27.587 5.835 -30.589 1.00 50.41 133 THR A CA 1
ATOM 1081 C C . THR A 1 133 ? 28.935 5.454 -30.008 1.00 50.41 133 THR A C 1
ATOM 1083 O O . THR A 1 133 ? 29.935 5.553 -30.752 1.00 50.41 133 THR A O 1
#

Radius of gyration: 16.63 Å; chains: 1; bounding box: 42×30×45 Å

Secondary structure (DSSP, 8-state):
--HHHHHHHHHHHHHHHT--EEEEEEEETTEEEEEESS--SSHHHHHHHHHHHHHHTT-HHHHHHHHHHHHTTS-----S-EEETTTEEEPPPEEEEEEE--SSHHHHHHHHHHHHHHHHHHHHHHHHHHH--

Foldseek 3Di:
DDPVLVVVLVVVLCVVVVQQKWWWWDQDVVDIDIWTQDDDPDLVSVLVSQCVSLVVSPDVVSVVQSVVCVVVSHDDDFLQWDADPPGDIRGGIDTPDIDGDCDHRNVVVVVVSVVVVVVVVVVVVVVVVVVVD